Protein AF-A0A5M9PTC3-F1 (afdb_monomer_lite)

Organism: Lactococcus lactis subsp. hordniae (NCBI:txid203404)

Radius of gyration: 16.58 Å; chains: 1; bounding box: 35×38×56 Å

Foldseek 3Di:
DPDQFDQPVPWAFPFQQDDDPHRQWGWTDDRVHWIWIWGDQDDFKIWIATDAPVLLLCQLPQAAQLVSVVVRLVDQRTWMWGADPVVRGIDTGHLVRVCVVVVDRCSVSGDDRNHTGQAGPVVRGGSNVCSVVVCVVVVVNPVVVVVPPPPDDD

Structure (mmCIF, N/CA/C/O backbone):
data_AF-A0A5M9PTC3-F1
#
_entry.id   AF-A0A5M9PTC3-F1
#
loop_
_atom_site.group_PDB
_atom_site.id
_atom_site.type_symbol
_atom_site.label_atom_id
_atom_site.label_alt_id
_atom_site.label_comp_id
_atom_site.label_asym_id
_atom_site.label_entity_id
_atom_site.label_seq_id
_atom_site.pdbx_PDB_ins_code
_atom_site.Cartn_x
_atom_site.Cartn_y
_atom_s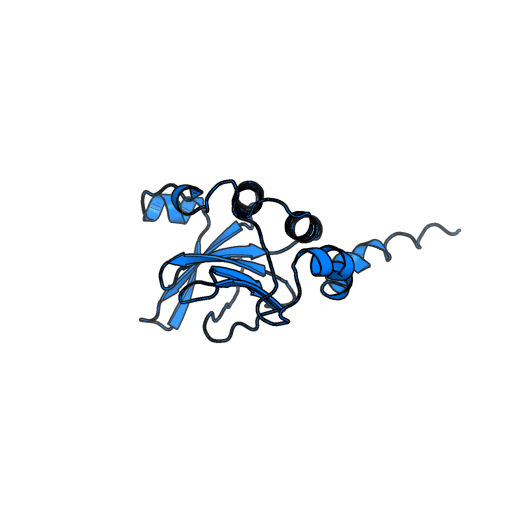ite.Cartn_z
_atom_site.occupancy
_atom_site.B_iso_or_equiv
_atom_site.auth_seq_id
_atom_site.auth_comp_id
_atom_site.auth_asym_id
_atom_site.auth_atom_id
_atom_site.pdbx_PDB_model_num
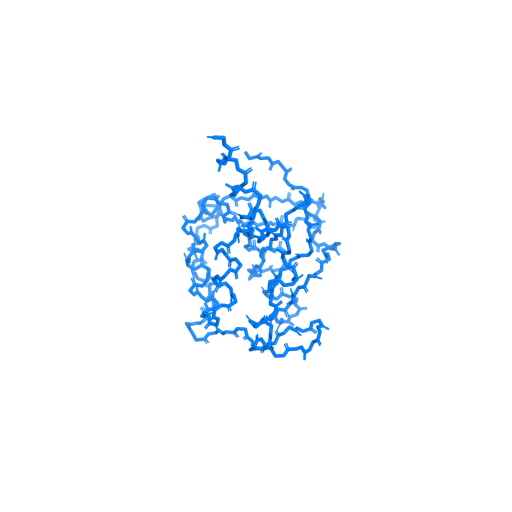ATOM 1 N N . MET A 1 1 ? -17.703 7.564 5.953 1.00 44.50 1 MET A N 1
ATOM 2 C CA . MET A 1 1 ? -16.942 6.801 4.938 1.00 44.50 1 MET A CA 1
ATOM 3 C C . MET A 1 1 ? -17.821 5.745 4.291 1.00 44.50 1 MET A C 1
ATOM 5 O O . MET A 1 1 ? -18.688 5.185 4.955 1.00 44.50 1 MET A O 1
ATOM 9 N N . LYS A 1 2 ? -17.624 5.494 2.993 1.00 47.81 2 LYS A N 1
ATOM 10 C CA . LYS A 1 2 ? -18.231 4.357 2.289 1.00 47.81 2 LYS A CA 1
ATOM 11 C C . LYS A 1 2 ? -17.619 3.080 2.883 1.00 47.81 2 LYS A C 1
ATOM 13 O O . LYS A 1 2 ? -16.400 3.023 3.002 1.00 47.81 2 LYS A O 1
ATOM 18 N N . ARG A 1 3 ? -18.431 2.103 3.301 1.00 56.81 3 ARG A N 1
ATOM 19 C CA . ARG A 1 3 ? -17.912 0.793 3.730 1.00 56.81 3 ARG A CA 1
ATOM 20 C C . ARG A 1 3 ? -17.303 0.122 2.502 1.00 56.81 3 ARG A C 1
ATOM 22 O O . ARG A 1 3 ? -18.049 -0.194 1.583 1.00 56.81 3 ARG A O 1
ATOM 29 N N . ILE A 1 4 ? -15.983 -0.019 2.477 1.00 64.50 4 ILE A N 1
ATOM 30 C CA . ILE A 1 4 ? -15.293 -0.867 1.505 1.00 64.50 4 ILE A CA 1
ATOM 31 C C . ILE A 1 4 ? -15.249 -2.254 2.137 1.00 64.50 4 ILE A C 1
ATOM 33 O O . ILE A 1 4 ? -14.829 -2.377 3.289 1.00 64.50 4 ILE A O 1
ATOM 37 N N . ASN A 1 5 ? -15.724 -3.276 1.426 1.00 70.50 5 ASN A N 1
ATOM 38 C CA . ASN A 1 5 ? -15.659 -4.643 1.929 1.00 70.50 5 ASN A CA 1
ATOM 39 C C . ASN A 1 5 ? -14.361 -5.299 1.449 1.00 70.50 5 ASN A C 1
ATOM 41 O O . ASN A 1 5 ? -14.271 -5.728 0.301 1.00 70.50 5 ASN A O 1
ATOM 45 N N . ILE A 1 6 ? -13.346 -5.326 2.311 1.00 75.69 6 ILE A N 1
ATOM 46 C CA . ILE A 1 6 ? -12.053 -5.952 2.020 1.00 75.69 6 ILE A CA 1
ATOM 47 C C . ILE A 1 6 ? -11.965 -7.234 2.833 1.00 75.69 6 ILE A C 1
ATOM 49 O O . ILE A 1 6 ? -11.950 -7.174 4.059 1.00 75.69 6 ILE A O 1
ATOM 53 N N . ASN A 1 7 ? -11.888 -8.374 2.152 1.00 76.44 7 ASN A N 1
ATOM 54 C CA . ASN A 1 7 ? -11.522 -9.641 2.770 1.00 76.44 7 ASN A CA 1
ATOM 55 C C . ASN A 1 7 ? -10.010 -9.834 2.600 1.00 76.44 7 ASN A C 1
ATOM 57 O O . ASN A 1 7 ? -9.561 -10.064 1.480 1.00 76.44 7 ASN A O 1
ATOM 61 N N . LEU A 1 8 ? -9.235 -9.693 3.683 1.00 75.38 8 LEU A N 1
ATOM 62 C CA . LEU A 1 8 ? -7.772 -9.800 3.622 1.00 75.38 8 LEU A CA 1
ATOM 63 C C . LEU A 1 8 ? -7.302 -11.209 3.221 1.00 75.38 8 LEU A C 1
ATOM 65 O O . LEU A 1 8 ? -6.260 -11.329 2.583 1.00 75.38 8 LEU A O 1
ATOM 69 N N . GLU A 1 9 ? -8.072 -12.253 3.542 1.00 74.56 9 GLU A N 1
ATOM 70 C CA . GLU A 1 9 ? -7.726 -13.652 3.238 1.00 74.56 9 GLU A CA 1
ATOM 71 C C . GLU A 1 9 ? -7.885 -13.993 1.748 1.00 74.56 9 GLU A C 1
ATOM 73 O O . GLU A 1 9 ? -7.210 -14.879 1.229 1.00 74.56 9 GLU A O 1
ATOM 78 N N . GLU A 1 10 ? -8.756 -13.270 1.043 1.00 79.44 10 GLU A N 1
ATOM 79 C CA . GLU A 1 10 ? -9.052 -13.473 -0.382 1.00 79.44 10 GLU A CA 1
ATOM 80 C C . GLU A 1 10 ? -8.413 -12.391 -1.268 1.00 79.44 10 GLU A C 1
ATOM 82 O O . GLU A 1 10 ? -8.803 -12.203 -2.424 1.00 79.44 10 GLU A O 1
ATOM 87 N N . LEU A 1 11 ? -7.441 -11.643 -0.733 1.00 86.44 11 LEU A N 1
ATOM 88 C CA . LEU A 1 11 ? -6.767 -10.596 -1.487 1.00 86.44 11 LEU A CA 1
ATOM 89 C C . LEU A 1 11 ? -5.947 -11.182 -2.635 1.00 86.44 11 LEU A C 1
ATOM 91 O O . LEU A 1 11 ? -4.932 -11.849 -2.459 1.00 86.44 11 LEU A O 1
ATOM 95 N N . ASP A 1 12 ? -6.361 -10.827 -3.842 1.00 91.12 12 ASP A N 1
ATOM 96 C CA . ASP A 1 12 ? -5.573 -11.026 -5.042 1.00 91.12 12 ASP A CA 1
ATOM 97 C C . ASP A 1 12 ? -4.467 -9.963 -5.128 1.00 91.12 12 ASP A C 1
ATOM 99 O O . ASP A 1 12 ? -4.742 -8.760 -5.172 1.00 91.12 12 ASP A O 1
ATOM 103 N N . TYR A 1 13 ? -3.214 -10.395 -5.241 1.00 94.25 13 TYR A N 1
ATOM 104 C CA . TYR A 1 13 ? -2.067 -9.497 -5.372 1.00 94.25 13 TYR A CA 1
ATOM 105 C C . TYR A 1 13 ? -1.766 -9.174 -6.842 1.00 94.25 13 TYR A C 1
ATOM 107 O O . TYR A 1 13 ? -1.813 -10.046 -7.714 1.00 94.25 13 TYR A O 1
ATOM 115 N N . LEU A 1 14 ? -1.463 -7.906 -7.124 1.00 96.00 14 LEU A N 1
ATOM 116 C CA . LEU A 1 14 ? -0.889 -7.466 -8.397 1.00 96.00 14 LEU A CA 1
ATOM 117 C C . LEU A 1 14 ? 0.640 -7.441 -8.324 1.00 96.00 14 LEU A C 1
ATOM 119 O O . LEU A 1 14 ? 1.292 -7.906 -9.251 1.00 96.00 14 LEU A O 1
ATOM 123 N N . PHE A 1 15 ? 1.174 -6.910 -7.224 1.00 96.31 15 PHE A N 1
ATOM 124 C CA . PHE A 1 15 ? 2.599 -6.877 -6.908 1.00 96.31 15 PHE A CA 1
ATOM 125 C C . PHE A 1 15 ? 2.785 -7.148 -5.426 1.00 96.31 15 PHE A C 1
ATOM 127 O O . PHE A 1 15 ? 1.994 -6.645 -4.629 1.00 96.31 15 PHE A O 1
ATOM 134 N N . ILE A 1 16 ? 3.847 -7.859 -5.067 1.00 96.31 16 ILE A N 1
ATOM 135 C CA . ILE A 1 16 ? 4.331 -7.937 -3.686 1.00 96.31 16 ILE A CA 1
ATOM 136 C C . ILE A 1 16 ? 5.788 -7.496 -3.707 1.00 96.31 16 ILE A C 1
ATOM 138 O O . ILE A 1 16 ? 6.592 -8.139 -4.376 1.00 96.31 16 ILE A O 1
ATOM 142 N N . PHE A 1 17 ? 6.113 -6.405 -3.018 1.00 94.12 17 PHE A N 1
ATOM 143 C CA . PHE A 1 17 ? 7.460 -5.837 -3.061 1.00 94.12 17 PHE A CA 1
ATOM 144 C C . PHE A 1 17 ? 8.335 -6.372 -1.931 1.00 94.12 17 PHE A C 1
ATOM 146 O O . PHE A 1 17 ? 9.467 -6.769 -2.180 1.00 94.12 17 PHE A O 1
ATOM 153 N N . ASP A 1 18 ? 7.777 -6.478 -0.724 1.00 88.88 18 ASP A N 1
ATOM 154 C CA . ASP A 1 18 ? 8.488 -6.991 0.445 1.00 88.88 18 ASP A CA 1
ATOM 155 C C . ASP A 1 18 ? 7.679 -8.080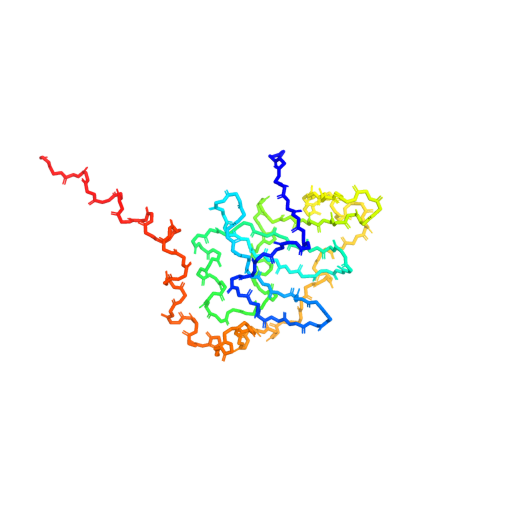 1.156 1.00 88.88 18 ASP A C 1
ATOM 157 O O . ASP A 1 18 ? 6.441 -8.088 1.140 1.00 88.88 18 ASP A O 1
ATOM 161 N N . TYR A 1 19 ? 8.383 -8.998 1.818 1.00 83.44 19 TYR A N 1
ATOM 162 C CA . TYR A 1 19 ? 7.789 -10.134 2.524 1.00 83.44 19 TYR A CA 1
ATOM 163 C C . TYR A 1 19 ? 8.504 -10.388 3.849 1.00 83.44 19 TYR A C 1
ATOM 165 O O . TYR A 1 19 ? 9.732 -10.336 3.908 1.00 83.44 19 TYR A O 1
ATOM 173 N N . TYR A 1 20 ? 7.735 -10.707 4.890 1.00 76.25 20 TYR A N 1
ATOM 174 C CA . TYR A 1 20 ? 8.250 -11.271 6.140 1.00 76.25 20 TYR A CA 1
ATOM 175 C C . TYR A 1 20 ? 7.673 -12.680 6.345 1.00 76.25 20 TYR A C 1
ATOM 177 O O . TYR A 1 20 ? 7.958 -13.572 5.554 1.00 76.25 20 TYR A O 1
ATOM 185 N N . ASP A 1 21 ? 6.806 -12.884 7.335 1.00 77.19 21 ASP A N 1
ATOM 186 C CA . ASP A 1 21 ? 5.919 -14.055 7.391 1.00 77.19 21 ASP A CA 1
ATOM 187 C C . ASP A 1 21 ? 4.680 -13.854 6.491 1.00 77.19 21 ASP A C 1
ATOM 189 O O . ASP A 1 21 ? 4.111 -14.810 5.960 1.00 77.19 21 ASP A O 1
ATOM 193 N N . TYR A 1 22 ? 4.312 -12.590 6.260 1.00 80.75 22 TYR A N 1
ATOM 194 C CA . TYR A 1 22 ? 3.213 -12.135 5.406 1.00 80.75 22 TYR A CA 1
ATOM 195 C C . TYR A 1 22 ? 3.710 -11.052 4.429 1.00 80.75 22 TYR A C 1
ATOM 197 O O . TYR A 1 22 ? 4.764 -10.455 4.687 1.00 80.75 22 TYR A O 1
ATOM 205 N N . PRO A 1 23 ? 2.982 -10.767 3.325 1.00 86.12 23 PRO A N 1
ATOM 206 C CA . PRO A 1 23 ? 3.293 -9.639 2.449 1.00 86.12 23 PRO A CA 1
ATOM 207 C C . PRO A 1 23 ? 3.380 -8.340 3.257 1.00 86.12 23 PRO A C 1
ATOM 209 O O . PRO A 1 23 ? 2.378 -7.891 3.819 1.00 86.12 23 PRO A O 1
ATOM 212 N N . LEU A 1 24 ? 4.576 -7.752 3.320 1.00 91.50 24 LEU A N 1
ATOM 213 C CA . LEU A 1 24 ? 4.837 -6.534 4.084 1.00 91.50 24 LEU A CA 1
ATOM 214 C C . LEU A 1 24 ? 4.359 -5.313 3.305 1.00 91.50 24 LEU A C 1
ATOM 216 O O . LEU A 1 24 ? 3.684 -4.458 3.861 1.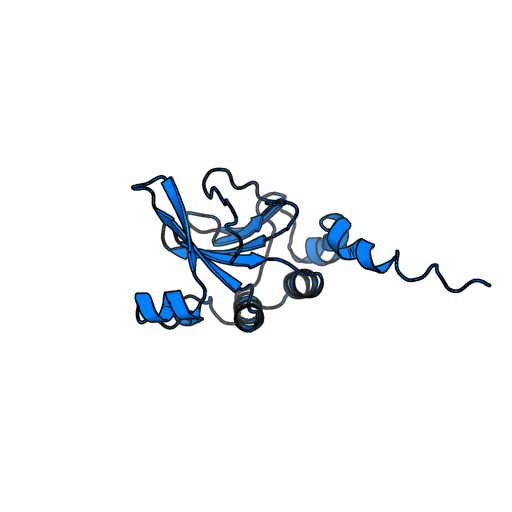00 91.50 24 LEU A O 1
ATOM 220 N N . SER A 1 25 ? 4.660 -5.246 2.011 1.00 94.75 25 SER A N 1
ATOM 221 C CA . SER A 1 25 ? 4.258 -4.142 1.144 1.00 94.75 25 SER A CA 1
ATOM 222 C C . SER A 1 25 ? 3.763 -4.695 -0.192 1.00 94.75 25 SER A C 1
ATOM 224 O O . SER A 1 25 ? 4.421 -5.514 -0.842 1.00 94.75 25 SER A O 1
ATOM 226 N N . PHE A 1 26 ? 2.554 -4.312 -0.604 1.00 96.06 26 PHE A N 1
ATOM 227 C CA . PHE A 1 26 ? 1.960 -4.865 -1.821 1.00 96.06 26 PHE A CA 1
ATOM 228 C C . PHE A 1 26 ? 0.913 -3.951 -2.450 1.00 96.06 26 PHE A C 1
ATOM 230 O O . PHE A 1 26 ? 0.315 -3.092 -1.802 1.00 96.06 26 PHE A O 1
ATOM 237 N N . ILE A 1 27 ? 0.654 -4.181 -3.738 1.00 96.94 27 ILE A N 1
ATOM 238 C CA . ILE A 1 27 ? -0.484 -3.607 -4.456 1.00 96.94 27 ILE A CA 1
ATOM 239 C C . ILE A 1 27 ? -1.448 -4.740 -4.779 1.00 96.94 27 ILE A C 1
ATOM 241 O O . ILE A 1 27 ? -1.076 -5.731 -5.405 1.00 96.94 27 ILE A O 1
ATOM 245 N N . SER A 1 28 ? -2.702 -4.583 -4.375 1.00 95.31 28 SER A N 1
ATOM 246 C CA . SER A 1 28 ? -3.777 -5.520 -4.717 1.00 95.31 28 SER A CA 1
ATOM 247 C C . SER A 1 28 ? -4.193 -5.398 -6.188 1.00 95.31 28 SER A C 1
ATOM 249 O O . SER A 1 28 ? -4.088 -4.329 -6.800 1.00 95.31 28 SER A O 1
ATOM 251 N N . LYS A 1 29 ? -4.752 -6.471 -6.761 1.00 94.06 29 LYS A N 1
ATOM 252 C CA . LYS A 1 29 ? -5.664 -6.328 -7.905 1.00 94.06 29 LYS A CA 1
ATOM 253 C C . LYS A 1 29 ? -6.873 -5.489 -7.475 1.00 94.06 29 LYS A C 1
ATOM 255 O O . LYS A 1 29 ? -7.091 -5.214 -6.300 1.00 94.06 29 LYS A O 1
ATOM 260 N N . LYS A 1 30 ? -7.677 -5.047 -8.442 1.00 92.31 30 LYS A N 1
ATOM 261 C CA . LYS A 1 30 ? -8.765 -4.105 -8.162 1.00 92.31 30 LYS A CA 1
ATOM 262 C C . LYS A 1 30 ? -9.771 -4.642 -7.142 1.00 92.31 30 LYS A C 1
ATOM 264 O O . LYS A 1 30 ? -10.441 -5.635 -7.406 1.00 92.31 30 LYS A O 1
ATOM 269 N N . ILE A 1 31 ? -9.989 -3.872 -6.082 1.00 90.19 31 ILE A N 1
ATOM 270 C CA . ILE A 1 31 ? -11.081 -4.046 -5.124 1.00 90.19 31 ILE A CA 1
ATOM 271 C C . ILE A 1 31 ? -12.110 -2.957 -5.412 1.00 90.19 31 ILE A C 1
ATOM 273 O O . ILE A 1 31 ? -11.776 -1.771 -5.465 1.00 90.19 31 ILE A O 1
ATOM 277 N N . GLU A 1 32 ? -13.353 -3.349 -5.695 1.00 88.88 32 GLU A N 1
ATOM 278 C CA . GLU A 1 32 ? -14.423 -2.418 -6.095 1.00 88.88 32 GLU A CA 1
ATOM 279 C C . GLU A 1 32 ? -13.986 -1.434 -7.212 1.00 88.88 32 GLU A C 1
ATOM 281 O O . GLU A 1 32 ? -14.348 -0.255 -7.232 1.00 88.88 32 GLU A O 1
ATOM 286 N N . GLY A 1 33 ? -13.161 -1.915 -8.151 1.00 89.94 33 GLY A N 1
ATOM 287 C CA . GLY A 1 33 ? -12.668 -1.144 -9.296 1.00 89.94 33 GLY A CA 1
ATOM 288 C C . GLY A 1 33 ? -11.442 -0.256 -9.037 1.00 89.94 33 GLY A C 1
ATOM 289 O O . GLY A 1 33 ? -11.012 0.433 -9.963 1.00 89.94 33 GLY A O 1
ATOM 290 N N . ASN A 1 34 ? -10.859 -0.275 -7.836 1.00 92.88 34 ASN A N 1
ATOM 291 C CA . ASN A 1 34 ? -9.708 0.555 -7.466 1.00 92.88 34 ASN A CA 1
ATOM 292 C C . ASN A 1 34 ? -8.509 -0.290 -7.042 1.00 92.88 34 ASN A C 1
ATOM 294 O O . ASN A 1 34 ? -8.680 -1.346 -6.446 1.00 92.88 34 ASN A O 1
ATOM 298 N N . TYR A 1 35 ? -7.303 0.198 -7.324 1.00 95.38 35 TYR A N 1
ATOM 299 C CA . TYR A 1 35 ? -6.078 -0.387 -6.786 1.00 95.38 35 TYR A CA 1
ATOM 300 C C . TYR A 1 35 ? -5.780 0.216 -5.419 1.00 95.38 35 TYR A C 1
ATOM 302 O O . TYR A 1 35 ? -6.015 1.410 -5.199 1.00 95.38 35 TYR A O 1
ATOM 310 N N . TYR A 1 36 ? -5.237 -0.608 -4.534 1.00 96.19 36 TYR A N 1
ATOM 311 C CA . TYR A 1 36 ? -4.836 -0.199 -3.198 1.00 96.19 36 TYR A CA 1
ATOM 312 C C . TYR A 1 36 ? -3.426 -0.684 -2.914 1.00 96.19 36 TYR A C 1
ATOM 314 O O . TYR A 1 36 ? -3.097 -1.828 -3.240 1.00 96.19 36 TYR A O 1
ATOM 322 N N . PHE A 1 37 ? -2.635 0.191 -2.305 1.00 97.31 37 PHE A N 1
ATOM 323 C CA . PHE A 1 37 ? -1.377 -0.167 -1.676 1.00 97.31 37 PHE A CA 1
ATOM 324 C C . PHE A 1 37 ? -1.632 -0.510 -0.215 1.00 97.31 37 PHE A C 1
ATOM 326 O O . PHE A 1 37 ? -2.410 0.175 0.455 1.00 97.31 37 PHE A O 1
ATOM 333 N N . PHE A 1 38 ? -0.971 -1.561 0.245 1.00 96.50 38 PHE A N 1
ATOM 334 C CA . PHE A 1 38 ? -1.020 -2.040 1.612 1.00 96.50 38 PHE A CA 1
ATOM 335 C C . PHE A 1 38 ? 0.387 -2.074 2.190 1.00 96.50 38 PHE A C 1
ATOM 337 O O . PHE A 1 38 ? 1.331 -2.453 1.494 1.00 96.50 38 PHE A O 1
ATOM 344 N N . TYR A 1 39 ? 0.496 -1.712 3.465 1.00 96.25 39 TYR A N 1
ATOM 345 C CA . TYR A 1 39 ? 1.718 -1.865 4.244 1.00 96.25 39 TYR A CA 1
ATOM 346 C C . TYR A 1 39 ? 1.392 -2.491 5.598 1.00 96.25 39 TYR A C 1
ATOM 348 O O . TYR A 1 39 ? 0.541 -1.977 6.320 1.00 96.25 39 TYR A O 1
ATOM 356 N N . PHE A 1 40 ? 2.012 -3.621 5.911 1.00 93.50 40 PHE A N 1
ATOM 357 C CA . PHE A 1 40 ? 1.769 -4.393 7.125 1.00 93.50 40 PHE A CA 1
ATOM 358 C C . PHE A 1 40 ? 2.243 -3.630 8.362 1.00 93.50 40 PHE A C 1
ATOM 360 O O . PHE A 1 40 ? 3.338 -3.072 8.375 1.00 93.50 40 PHE A O 1
ATOM 367 N N . ILE A 1 41 ? 1.406 -3.625 9.396 1.00 92.38 41 ILE A N 1
ATOM 368 C CA . ILE A 1 41 ? 1.713 -3.053 10.710 1.00 92.38 41 ILE A CA 1
ATOM 369 C C . ILE A 1 41 ? 1.974 -4.203 11.682 1.00 92.38 41 ILE A C 1
ATOM 371 O O . ILE A 1 41 ? 3.060 -4.321 12.243 1.00 92.38 41 ILE A O 1
ATOM 375 N N . ASP A 1 42 ? 0.978 -5.074 11.841 1.00 87.75 42 ASP A N 1
ATOM 376 C CA . ASP A 1 42 ? 1.034 -6.264 12.682 1.00 87.75 42 ASP A CA 1
ATOM 377 C C . ASP A 1 42 ? 0.008 -7.311 12.222 1.00 87.75 42 ASP A C 1
ATOM 379 O O . ASP A 1 42 ? -0.725 -7.088 11.261 1.00 87.75 42 ASP A O 1
ATOM 383 N N . TYR A 1 43 ? -0.008 -8.461 12.911 1.00 80.94 43 TYR A N 1
ATOM 384 C CA . TYR A 1 43 ? -0.817 -9.669 12.684 1.00 80.94 43 TYR A CA 1
ATOM 385 C C . TYR A 1 43 ? -1.998 -9.542 11.712 1.00 80.94 43 TYR A C 1
ATOM 387 O O . TYR A 1 43 ? -2.080 -10.300 10.749 1.00 80.94 43 TYR A O 1
ATOM 395 N N . SER A 1 44 ? -2.929 -8.631 11.989 1.00 85.56 44 SER A N 1
ATOM 396 C CA . SER A 1 44 ? -4.168 -8.458 11.230 1.00 85.56 44 SER A CA 1
ATOM 397 C C . SER A 1 44 ? -4.413 -7.014 10.795 1.00 85.56 44 SER A C 1
ATOM 399 O O . SER A 1 44 ? -5.543 -6.662 10.445 1.00 85.56 44 SER A O 1
ATOM 401 N N . THR A 1 45 ? -3.377 -6.180 10.824 1.00 91.25 45 THR A N 1
ATOM 402 C CA . THR A 1 45 ? -3.484 -4.733 10.665 1.00 91.25 45 THR A CA 1
ATOM 403 C C . THR A 1 45 ? -2.553 -4.238 9.565 1.00 91.25 45 THR A C 1
ATOM 405 O O . THR A 1 45 ? -1.361 -4.546 9.538 1.00 91.25 45 THR A O 1
ATOM 408 N N . TYR A 1 46 ? -3.093 -3.424 8.662 1.00 94.75 46 TYR A N 1
ATOM 409 C CA . TYR A 1 46 ? -2.338 -2.798 7.580 1.00 94.75 46 TYR A CA 1
ATOM 410 C C . TYR A 1 46 ? -2.657 -1.309 7.497 1.00 94.75 46 TYR A C 1
ATOM 412 O O . TYR A 1 46 ? -3.789 -0.887 7.730 1.00 94.75 46 TYR A O 1
ATOM 420 N N . PHE A 1 47 ? -1.698 -0.512 7.040 1.00 96.81 47 PHE A N 1
ATOM 421 C CA . PHE A 1 47 ? -2.036 0.715 6.339 1.00 96.81 47 PHE A CA 1
ATOM 422 C C . PHE A 1 47 ? -2.612 0.376 4.969 1.00 96.81 47 PHE A C 1
ATOM 424 O O . PHE A 1 47 ? -2.144 -0.540 4.292 1.00 96.81 47 PHE A O 1
ATOM 431 N N . ILE A 1 48 ? -3.600 1.150 4.536 1.00 96.38 48 ILE A N 1
ATOM 432 C CA . ILE A 1 48 ? -4.214 1.039 3.221 1.00 96.38 48 ILE A CA 1
ATOM 433 C C . ILE A 1 48 ? -4.327 2.417 2.567 1.00 96.38 48 ILE A C 1
ATOM 435 O O . ILE A 1 48 ? -4.841 3.371 3.152 1.00 96.38 48 ILE A O 1
ATOM 439 N N . LYS A 1 49 ? -3.890 2.507 1.308 1.00 97.31 49 LYS A N 1
ATOM 440 C CA . LYS A 1 49 ? -4.011 3.700 0.463 1.00 97.31 49 LYS A CA 1
ATOM 441 C C . LYS A 1 49 ? -4.704 3.350 -0.840 1.00 97.31 49 LYS A C 1
ATOM 443 O O . LYS A 1 49 ? -4.213 2.513 -1.597 1.00 97.31 49 LYS A O 1
ATOM 448 N N . ARG A 1 50 ? -5.800 4.037 -1.172 1.00 95.69 50 ARG A N 1
ATOM 449 C CA . ARG A 1 50 ? -6.336 3.982 -2.540 1.00 95.69 50 ARG A CA 1
ATOM 450 C C . ARG A 1 50 ? -5.366 4.686 -3.485 1.00 95.69 50 ARG A C 1
ATOM 452 O O . ARG A 1 50 ? -4.996 5.832 -3.252 1.00 95.69 50 ARG A O 1
ATOM 459 N N . LEU A 1 51 ? -4.980 4.025 -4.570 1.00 95.94 51 LEU A N 1
ATOM 460 C CA . LEU A 1 51 ? -3.963 4.549 -5.475 1.00 95.94 51 LEU A CA 1
ATOM 461 C C . LEU A 1 51 ? -4.552 5.467 -6.549 1.00 95.94 51 LEU A C 1
ATOM 463 O O . LEU A 1 51 ? -5.418 5.078 -7.338 1.00 95.94 51 LEU A O 1
ATOM 467 N N . SER A 1 52 ? -4.037 6.693 -6.599 1.00 94.94 52 SER A N 1
ATOM 468 C CA . SER A 1 52 ? -4.201 7.640 -7.699 1.00 94.94 52 SER A CA 1
ATOM 469 C C . SER A 1 52 ? -3.053 7.531 -8.713 1.00 94.94 52 SER A C 1
ATOM 471 O O . SER A 1 52 ? -2.073 6.822 -8.501 1.00 94.94 52 SER A O 1
ATOM 473 N N . ILE A 1 53 ? -3.138 8.284 -9.819 1.00 93.69 53 ILE A N 1
ATOM 474 C CA . ILE A 1 53 ? -2.034 8.391 -10.794 1.00 93.69 53 ILE A CA 1
ATOM 475 C C . ILE A 1 53 ? -0.740 8.852 -10.108 1.00 93.69 53 ILE A C 1
ATOM 477 O O . ILE A 1 53 ? 0.324 8.319 -10.405 1.00 93.69 53 ILE A O 1
ATOM 481 N N . LYS A 1 54 ? -0.829 9.846 -9.210 1.00 93.88 54 LYS A N 1
ATOM 482 C CA . LYS A 1 54 ? 0.344 10.403 -8.523 1.00 93.88 54 LYS A CA 1
ATOM 483 C C . LYS A 1 54 ? 0.990 9.364 -7.614 1.00 93.88 54 LYS A C 1
ATOM 485 O O . LYS A 1 54 ? 2.205 9.234 -7.641 1.00 93.88 54 LYS A O 1
ATOM 490 N N . ASP A 1 55 ? 0.171 8.605 -6.891 1.00 95.69 55 ASP A N 1
ATOM 491 C CA . ASP A 1 55 ? 0.639 7.580 -5.954 1.00 95.69 55 ASP A CA 1
ATOM 492 C C . ASP A 1 55 ? 1.350 6.442 -6.693 1.00 95.69 55 ASP A C 1
ATOM 494 O O . ASP A 1 55 ? 2.425 6.013 -6.291 1.00 95.69 55 ASP A O 1
ATOM 498 N N . ILE A 1 56 ? 0.791 5.999 -7.827 1.00 95.19 56 ILE A N 1
ATOM 499 C CA . ILE A 1 56 ? 1.439 4.996 -8.681 1.00 95.19 56 ILE A CA 1
ATOM 500 C C . ILE A 1 56 ? 2.780 5.535 -9.186 1.00 95.19 56 ILE A C 1
ATOM 502 O O . ILE A 1 56 ? 3.793 4.855 -9.066 1.00 95.19 56 ILE A O 1
ATOM 506 N N . SER A 1 57 ? 2.823 6.759 -9.720 1.00 93.44 57 SER A N 1
ATOM 507 C CA . SER A 1 57 ? 4.092 7.337 -10.171 1.00 93.44 57 SER A CA 1
ATOM 508 C C . SER A 1 57 ? 5.115 7.454 -9.039 1.00 93.44 57 SER A C 1
ATOM 510 O O . SER A 1 57 ? 6.274 7.150 -9.280 1.00 93.44 57 SER A O 1
ATOM 512 N N . LEU A 1 58 ? 4.695 7.833 -7.828 1.00 95.19 58 LEU A N 1
ATOM 513 C CA . LEU A 1 58 ? 5.562 7.929 -6.650 1.00 95.19 58 LEU A CA 1
ATOM 514 C C . LEU A 1 58 ? 6.152 6.571 -6.243 1.00 95.19 58 LEU A C 1
ATOM 516 O O . LEU A 1 58 ? 7.339 6.483 -5.943 1.00 95.19 58 LEU A O 1
ATOM 520 N N . ILE A 1 59 ? 5.343 5.509 -6.254 1.00 95.62 59 ILE A N 1
ATOM 521 C CA . ILE A 1 59 ? 5.817 4.152 -5.959 1.00 95.62 59 ILE A CA 1
ATOM 522 C C . ILE A 1 59 ? 6.907 3.753 -6.961 1.00 95.62 59 ILE A C 1
ATOM 524 O O . ILE A 1 59 ? 7.998 3.341 -6.576 1.00 95.62 59 ILE A O 1
ATOM 528 N N . PHE A 1 60 ? 6.655 3.942 -8.258 1.00 95.25 60 PHE A N 1
ATOM 529 C CA . PHE A 1 60 ? 7.550 3.488 -9.325 1.00 95.25 60 PHE A CA 1
ATOM 530 C C . PHE A 1 60 ? 8.693 4.470 -9.670 1.00 95.25 60 PHE A C 1
ATOM 532 O O . PHE A 1 60 ? 9.321 4.336 -10.722 1.00 95.25 60 PHE A O 1
ATOM 539 N N . THR A 1 61 ? 9.035 5.429 -8.796 1.00 89.62 61 THR A N 1
ATOM 540 C CA . THR A 1 61 ? 10.217 6.303 -8.969 1.00 89.62 61 THR A CA 1
ATOM 541 C C . THR A 1 61 ? 11.498 5.814 -8.282 1.00 89.62 61 THR A C 1
ATOM 543 O O . THR A 1 61 ? 12.535 6.433 -8.502 1.00 89.62 61 THR A O 1
ATOM 546 N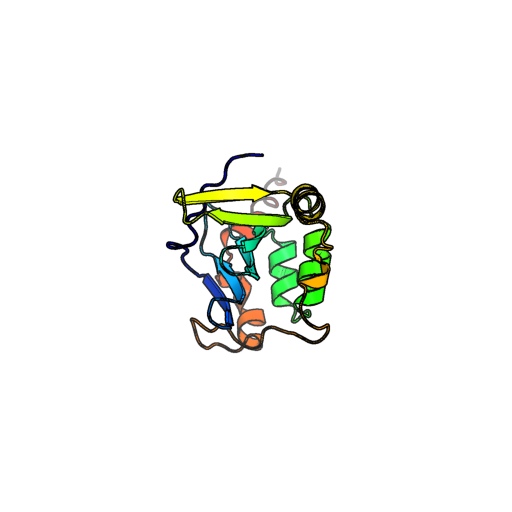 N . ASP A 1 62 ? 11.495 4.659 -7.596 1.00 84.38 62 ASP A N 1
ATOM 547 C CA . ASP A 1 62 ? 12.596 4.193 -6.706 1.00 84.38 62 ASP A CA 1
ATOM 548 C C . ASP A 1 62 ? 12.796 5.098 -5.478 1.00 84.38 62 ASP A C 1
ATOM 550 O O . ASP A 1 62 ? 13.904 5.364 -5.007 1.00 84.38 62 ASP A O 1
ATOM 554 N N . THR A 1 63 ? 11.673 5.605 -4.981 1.00 91.12 63 THR A N 1
ATOM 555 C CA . THR A 1 63 ? 11.586 6.352 -3.731 1.00 91.12 63 THR A CA 1
ATOM 556 C C . THR A 1 63 ? 11.648 5.372 -2.553 1.00 91.12 63 THR A C 1
ATOM 558 O O . THR A 1 63 ? 11.030 4.311 -2.646 1.00 91.12 63 THR A O 1
ATOM 561 N N . PRO A 1 64 ? 12.348 5.696 -1.449 1.00 94.81 64 PRO A N 1
ATOM 562 C CA . PRO A 1 64 ? 12.307 4.869 -0.248 1.00 94.81 64 PRO A CA 1
ATOM 563 C C . PRO A 1 64 ? 10.883 4.641 0.264 1.00 94.81 64 PRO A C 1
ATOM 565 O O . PRO A 1 64 ? 10.056 5.557 0.260 1.00 94.81 64 PRO A O 1
ATOM 568 N N . THR A 1 65 ? 10.604 3.431 0.746 1.00 94.88 65 THR A N 1
ATOM 569 C CA . THR A 1 65 ? 9.291 3.006 1.246 1.00 94.88 65 THR A CA 1
ATOM 570 C C . THR A 1 65 ? 8.799 3.922 2.360 1.00 94.88 65 THR A C 1
ATOM 572 O O . THR A 1 65 ? 7.630 4.304 2.367 1.00 94.88 65 THR A O 1
ATOM 575 N N . ARG A 1 66 ? 9.698 4.363 3.250 1.00 95.94 66 ARG A N 1
ATOM 576 C CA . ARG A 1 66 ? 9.379 5.348 4.290 1.00 95.94 66 ARG A CA 1
ATOM 577 C C . ARG A 1 66 ? 8.812 6.639 3.698 1.00 95.94 66 ARG A C 1
ATOM 579 O O . ARG A 1 66 ? 7.731 7.062 4.090 1.00 95.94 66 ARG A O 1
ATOM 586 N N . THR A 1 67 ? 9.498 7.223 2.719 1.00 96.12 67 THR A N 1
ATOM 587 C CA . THR A 1 67 ? 9.059 8.457 2.054 1.00 96.12 67 THR A CA 1
ATOM 588 C C . THR A 1 67 ? 7.723 8.266 1.328 1.00 96.12 67 THR A C 1
ATOM 590 O O . THR A 1 67 ? 6.890 9.166 1.332 1.00 96.12 67 THR A O 1
ATOM 593 N N . ILE A 1 68 ? 7.470 7.087 0.745 1.00 96.94 68 ILE A N 1
ATOM 594 C CA . ILE A 1 68 ? 6.159 6.763 0.156 1.00 96.94 68 ILE A CA 1
ATOM 595 C C . ILE A 1 68 ? 5.054 6.828 1.226 1.00 96.94 68 ILE A C 1
ATOM 597 O O . ILE A 1 68 ? 4.008 7.434 0.990 1.00 96.94 68 ILE A O 1
ATOM 601 N N . LEU A 1 69 ? 5.280 6.236 2.404 1.00 97.25 69 LEU A N 1
ATOM 602 C CA . LEU A 1 69 ? 4.311 6.248 3.505 1.00 97.25 69 LEU A CA 1
ATOM 603 C C . LEU A 1 69 ? 4.119 7.646 4.111 1.00 97.25 6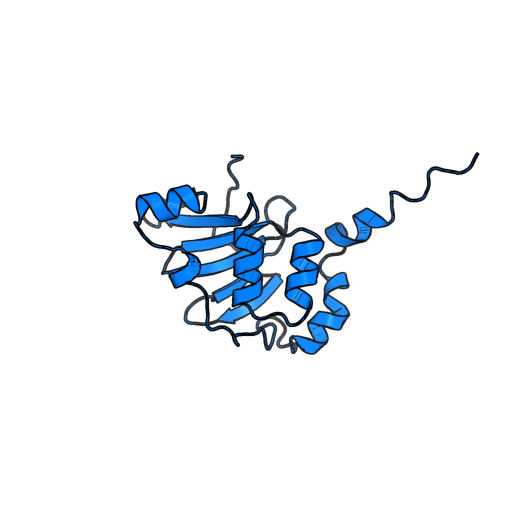9 LEU A C 1
ATOM 605 O O . LEU A 1 69 ? 2.990 8.013 4.429 1.00 97.25 69 LEU A O 1
ATOM 609 N N . GLU A 1 70 ? 5.184 8.441 4.227 1.00 96.44 70 GLU A N 1
ATOM 610 C CA . GLU A 1 70 ? 5.120 9.839 4.678 1.00 96.44 70 GLU A CA 1
ATOM 611 C C . GLU A 1 70 ? 4.261 10.695 3.735 1.00 96.44 70 GLU A C 1
ATOM 613 O O . GLU A 1 70 ? 3.393 11.434 4.196 1.00 96.44 70 GLU A O 1
ATOM 618 N N . GLU A 1 71 ? 4.414 10.537 2.418 1.00 96.44 71 GLU A N 1
ATOM 619 C CA . GLU A 1 71 ? 3.557 11.205 1.431 1.00 96.44 71 GLU A CA 1
ATOM 620 C C . GLU A 1 71 ? 2.104 10.707 1.498 1.00 96.44 71 GLU A C 1
ATOM 622 O O . GLU A 1 71 ? 1.155 11.494 1.414 1.00 96.44 71 GLU A O 1
ATOM 627 N N . PHE A 1 72 ? 1.893 9.401 1.696 1.00 97.62 72 PHE A N 1
ATOM 628 C CA . PHE A 1 72 ? 0.547 8.849 1.854 1.00 97.62 72 PHE A CA 1
ATOM 629 C C . PHE A 1 72 ? -0.144 9.362 3.111 1.00 97.62 72 PHE A C 1
ATOM 631 O O . PHE A 1 72 ? -1.323 9.702 3.033 1.00 97.62 72 PHE A O 1
ATOM 638 N N . LYS A 1 73 ? 0.577 9.505 4.228 1.00 95.50 73 LYS A N 1
ATOM 639 C CA . LYS A 1 73 ? 0.059 10.046 5.493 1.00 95.50 73 LYS A CA 1
ATOM 640 C C . LYS A 1 73 ? -0.595 11.421 5.337 1.00 95.50 73 LYS A C 1
ATOM 642 O O . LYS A 1 73 ? -1.524 11.739 6.075 1.00 95.50 73 LYS A O 1
ATOM 647 N N . LEU A 1 74 ? -0.161 12.221 4.363 1.00 94.50 74 LEU A N 1
ATOM 648 C CA . LEU A 1 74 ? -0.737 13.539 4.078 1.00 94.50 74 LEU A CA 1
ATOM 649 C C . LEU A 1 74 ? -2.092 13.477 3.345 1.00 94.50 74 LEU A C 1
ATOM 651 O O . LEU A 1 74 ? -2.729 14.512 3.145 1.00 94.50 74 LEU A O 1
ATOM 655 N N . SER A 1 75 ? -2.535 12.291 2.921 1.00 94.31 75 SER A N 1
ATOM 656 C CA . SER A 1 75 ? -3.757 12.088 2.139 1.00 94.31 75 SER A CA 1
ATOM 657 C C . SER A 1 75 ? -4.919 11.580 2.997 1.00 94.31 75 SER A C 1
ATOM 659 O O . SER A 1 75 ? -4.773 10.637 3.766 1.00 94.31 75 SER A O 1
ATOM 661 N N . GLU A 1 76 ? -6.121 12.130 2.792 1.00 90.88 76 GLU A N 1
ATOM 662 C CA . GLU A 1 76 ? -7.338 11.741 3.536 1.00 90.88 76 GLU A CA 1
ATOM 663 C C . GLU A 1 76 ? -7.772 10.277 3.321 1.00 90.88 76 GLU A C 1
ATOM 665 O O . GLU A 1 76 ? -8.554 9.725 4.092 1.00 90.88 76 GLU A O 1
ATOM 670 N N . ASP A 1 77 ? -7.314 9.643 2.242 1.00 91.69 77 ASP A N 1
ATOM 671 C CA . ASP A 1 77 ? -7.629 8.258 1.895 1.00 91.69 77 ASP A CA 1
ATOM 672 C C . ASP A 1 77 ? -6.537 7.258 2.313 1.00 91.69 77 ASP A C 1
ATOM 674 O O . ASP A 1 77 ? -6.626 6.081 1.949 1.00 91.69 77 ASP A O 1
ATOM 678 N N . PHE A 1 78 ? -5.554 7.698 3.106 1.00 96.88 78 PHE A N 1
ATOM 679 C CA . PHE A 1 78 ? -4.650 6.825 3.849 1.00 96.88 78 PHE A CA 1
ATOM 680 C C . PHE A 1 78 ? -5.270 6.449 5.193 1.00 96.88 78 PHE A C 1
ATOM 682 O O . PHE A 1 78 ? -5.606 7.306 6.007 1.00 96.88 78 PHE A O 1
ATOM 689 N N . ASN A 1 79 ? -5.487 5.155 5.397 1.00 96.19 79 ASN A N 1
ATOM 690 C CA . ASN A 1 79 ? -6.254 4.630 6.521 1.00 96.19 79 ASN A CA 1
ATOM 691 C C . ASN A 1 79 ? -5.564 3.404 7.116 1.00 96.19 79 ASN A C 1
ATOM 693 O O . ASN A 1 79 ? -4.663 2.833 6.506 1.00 96.19 79 ASN A O 1
ATOM 697 N N . VAL A 1 80 ? -6.036 2.971 8.280 1.00 95.44 80 VAL A N 1
ATOM 698 C CA . VAL A 1 80 ? -5.708 1.670 8.860 1.00 95.44 80 VAL A CA 1
ATOM 699 C C . VAL A 1 80 ? -6.860 0.711 8.598 1.00 95.44 80 VAL A C 1
ATOM 701 O O . VAL A 1 80 ? -8.030 1.061 8.769 1.00 95.44 80 VAL A O 1
ATOM 704 N N . ILE A 1 81 ? -6.528 -0.499 8.169 1.00 93.00 81 ILE A N 1
ATOM 705 C CA . ILE A 1 81 ? -7.454 -1.614 8.044 1.00 93.00 81 ILE A CA 1
ATOM 706 C C . ILE A 1 81 ? -7.079 -2.693 9.056 1.00 93.00 81 ILE A C 1
ATOM 708 O O . ILE A 1 81 ? -5.932 -3.122 9.113 1.00 93.00 81 ILE A O 1
ATOM 712 N N . GLU A 1 82 ? -8.054 -3.120 9.849 1.00 90.31 82 GLU A N 1
ATOM 713 C CA . GLU A 1 82 ? -7.904 -4.139 10.886 1.00 90.31 82 GLU A CA 1
ATOM 714 C C . GLU A 1 82 ? -8.896 -5.270 10.614 1.00 90.31 82 GLU A C 1
ATOM 716 O O . GLU A 1 82 ? -10.102 -5.034 10.492 1.00 90.31 82 GLU A O 1
ATOM 721 N N . TYR A 1 83 ? -8.401 -6.501 10.520 1.00 85.12 83 TYR A N 1
ATOM 722 C CA . TYR A 1 83 ? -9.236 -7.689 10.408 1.00 85.12 83 TYR A CA 1
ATOM 723 C C . TYR A 1 83 ? -9.411 -8.359 11.767 1.00 85.12 83 TYR A C 1
ATOM 725 O O . TYR A 1 83 ? -8.457 -8.801 12.399 1.00 85.12 83 TYR A O 1
ATOM 733 N N . SER A 1 84 ? -10.656 -8.479 12.218 1.00 81.56 84 SER A N 1
ATOM 734 C CA . SER A 1 84 ? -10.968 -9.202 13.442 1.00 81.56 84 SER A CA 1
ATOM 735 C C . SER A 1 84 ? -11.339 -10.642 13.118 1.00 81.56 84 SER A C 1
ATOM 737 O O . SER A 1 84 ? -12.455 -10.936 12.690 1.00 81.56 84 SER A O 1
ATOM 739 N N . THR A 1 85 ? -10.420 -11.559 13.410 1.00 73.56 85 THR A N 1
ATOM 740 C CA . THR A 1 85 ? -10.629 -13.012 13.268 1.00 73.56 85 THR A CA 1
ATOM 741 C C . THR A 1 85 ? -11.802 -13.521 14.111 1.00 73.56 85 THR A C 1
ATOM 743 O O . THR A 1 85 ? -12.463 -14.485 13.747 1.00 73.56 85 THR A O 1
ATOM 746 N N . SER A 1 86 ? -12.108 -12.852 15.228 1.00 76.69 86 SER A N 1
ATOM 747 C CA . SER A 1 86 ? -13.194 -13.239 16.138 1.00 76.69 86 SER A CA 1
ATOM 748 C C . SER A 1 86 ? -14.601 -13.081 15.553 1.00 76.69 86 SER A C 1
ATOM 750 O O . SER A 1 86 ? -15.535 -13.738 16.012 1.00 76.69 86 SER A O 1
ATOM 752 N N . ASN A 1 87 ? -14.778 -12.183 14.583 1.00 72.94 87 ASN A N 1
ATOM 753 C CA . ASN A 1 87 ? -16.083 -11.879 13.999 1.00 72.94 87 ASN A CA 1
ATOM 754 C C . ASN A 1 87 ? -16.058 -11.797 12.466 1.00 72.94 87 ASN A C 1
ATOM 756 O O . ASN A 1 87 ? -17.071 -11.391 11.893 1.00 72.94 87 ASN A O 1
ATOM 760 N N . GLU A 1 88 ? -14.932 -12.177 11.850 1.00 76.31 88 GLU A N 1
ATOM 761 C CA . GLU A 1 88 ? -14.671 -12.186 10.404 1.00 76.31 88 GLU A CA 1
ATOM 762 C C . GLU A 1 88 ? -15.031 -10.847 9.742 1.00 76.31 88 GLU A C 1
ATOM 764 O O . GLU A 1 88 ? -15.626 -10.788 8.663 1.00 76.31 88 GLU A O 1
ATOM 769 N N . LYS A 1 89 ? -14.725 -9.732 10.422 1.00 79.94 89 LYS A N 1
ATOM 770 C CA . LYS A 1 89 ? -14.989 -8.386 9.904 1.00 79.94 89 LYS A CA 1
ATOM 771 C C . LYS A 1 89 ? -13.735 -7.561 9.800 1.00 79.94 89 LYS A C 1
ATOM 773 O O . LYS A 1 89 ? -12.859 -7.572 10.659 1.00 79.94 89 LYS A O 1
ATOM 778 N N . THR A 1 90 ? -13.773 -6.736 8.772 1.00 84.69 90 THR A N 1
ATOM 779 C CA . THR A 1 90 ? -12.777 -5.725 8.495 1.00 84.69 90 THR A CA 1
ATOM 780 C C . THR A 1 90 ? -13.280 -4.365 8.954 1.00 84.69 90 THR A C 1
ATOM 782 O O . THR A 1 90 ? -14.379 -3.928 8.592 1.00 84.69 90 THR A O 1
ATOM 785 N N . PHE A 1 91 ? -12.458 -3.687 9.740 1.00 88.69 91 PHE A N 1
ATOM 786 C CA . PHE A 1 91 ? -12.680 -2.335 10.223 1.00 88.69 91 PHE A CA 1
ATOM 787 C C . PHE A 1 91 ? -11.706 -1.401 9.521 1.00 88.69 91 PHE A C 1
ATOM 789 O O . PHE A 1 91 ? -10.533 -1.723 9.368 1.00 88.69 91 PHE A O 1
ATOM 796 N N . ILE A 1 92 ? -12.201 -0.251 9.072 1.00 91.38 92 ILE A N 1
ATOM 797 C CA . ILE A 1 92 ? -11.370 0.789 8.466 1.00 91.38 92 ILE A CA 1
ATOM 798 C C . ILE A 1 92 ? -11.454 2.006 9.371 1.00 91.38 92 ILE A C 1
ATOM 800 O O . ILE A 1 92 ? -12.556 2.496 9.630 1.00 91.38 92 ILE A O 1
ATOM 804 N N . LYS A 1 93 ? -10.294 2.468 9.826 1.00 92.94 93 LYS A N 1
ATOM 805 C CA . LYS A 1 93 ? -10.122 3.632 10.692 1.00 92.94 93 LYS A CA 1
ATOM 806 C C . LYS A 1 93 ? -9.267 4.658 9.966 1.00 92.94 93 LYS A C 1
ATOM 808 O O . LYS A 1 93 ? -8.332 4.301 9.249 1.00 92.94 93 LYS A O 1
ATOM 813 N N . THR A 1 94 ? -9.562 5.931 10.161 1.00 95.19 94 THR A N 1
ATOM 814 C CA . THR A 1 94 ? -8.617 6.990 9.795 1.00 95.19 94 THR A CA 1
ATOM 815 C C . THR A 1 94 ? -7.355 6.882 10.651 1.00 95.19 94 THR A C 1
ATOM 817 O O . THR A 1 94 ? -7.383 6.297 11.736 1.00 95.19 94 THR A O 1
ATOM 820 N N . ILE A 1 95 ? -6.248 7.473 10.193 1.00 95.31 95 ILE A N 1
ATOM 821 C CA . ILE A 1 95 ? -5.015 7.530 10.993 1.00 95.31 95 ILE A CA 1
ATOM 822 C C . ILE A 1 95 ? -5.279 8.160 12.366 1.00 95.31 95 ILE A C 1
ATOM 824 O O . ILE A 1 95 ? -4.901 7.589 13.380 1.00 95.31 95 ILE A O 1
ATOM 828 N N . ALA A 1 96 ? -6.003 9.282 12.409 1.00 94.56 96 ALA A N 1
ATOM 829 C CA . ALA A 1 96 ? -6.296 9.986 13.656 1.00 94.56 96 ALA A CA 1
ATOM 830 C C . ALA A 1 96 ? -7.132 9.150 14.643 1.00 94.56 96 ALA A C 1
ATOM 832 O O . ALA A 1 96 ? -6.891 9.206 15.846 1.00 94.56 96 ALA A O 1
ATOM 833 N N . GLU A 1 97 ? -8.108 8.376 14.153 1.00 95.12 97 GLU A N 1
ATOM 834 C CA . GLU A 1 97 ? -8.877 7.448 14.995 1.00 95.12 97 GLU A CA 1
ATOM 835 C C . GLU A 1 97 ? -7.975 6.350 15.565 1.00 95.12 97 GLU A C 1
ATOM 837 O O . GLU A 1 97 ? -8.032 6.076 16.760 1.00 95.12 97 GLU A O 1
ATOM 842 N N . TYR A 1 98 ? -7.110 5.766 14.733 1.00 94.44 98 TYR A N 1
ATOM 843 C CA . TYR A 1 98 ? -6.190 4.718 15.163 1.00 94.44 98 TYR A CA 1
ATOM 844 C C . TYR A 1 98 ? -5.185 5.217 16.213 1.00 94.44 98 TYR A C 1
ATOM 846 O O . TYR A 1 98 ? -5.084 4.620 17.280 1.00 94.44 98 TYR A O 1
ATOM 854 N N . GLU A 1 99 ? -4.503 6.341 15.963 1.00 95.25 99 GLU A N 1
ATOM 855 C CA . GLU A 1 99 ? -3.529 6.917 16.905 1.00 95.25 99 GLU A CA 1
ATOM 856 C C . GLU A 1 99 ? -4.166 7.270 18.255 1.00 95.25 99 GLU A C 1
ATOM 858 O O . GLU A 1 99 ? -3.551 7.079 19.305 1.00 95.25 99 GLU A O 1
ATOM 863 N N . LEU A 1 100 ? -5.413 7.758 18.242 1.00 96.19 100 LEU A N 1
ATOM 864 C CA . LEU A 1 100 ? -6.161 8.062 19.460 1.00 96.19 100 LEU A CA 1
ATOM 865 C C . LEU A 1 100 ? -6.525 6.793 20.244 1.00 96.19 100 LEU A C 1
ATOM 867 O O . LEU A 1 100 ? -6.447 6.793 21.471 1.00 96.19 100 LEU A O 1
ATOM 871 N N . GLU A 1 101 ? -6.943 5.730 19.553 1.00 94.38 101 GLU A N 1
ATOM 872 C CA . GLU A 1 101 ? -7.324 4.456 20.171 1.00 94.38 101 GLU A CA 1
ATOM 873 C C . GLU A 1 101 ? -6.124 3.709 20.761 1.00 94.38 101 GLU A C 1
ATOM 875 O O . GLU A 1 101 ? -6.230 3.152 21.856 1.00 94.38 101 GLU A O 1
ATOM 880 N N . THR A 1 102 ? -4.988 3.693 20.059 1.00 92.00 102 THR A N 1
ATOM 881 C CA . THR A 1 102 ? -3.798 2.938 20.481 1.00 92.00 102 THR A CA 1
ATOM 882 C C . THR A 1 102 ? -2.807 3.768 21.293 1.00 92.00 102 THR A C 1
ATOM 884 O O . THR A 1 102 ? -1.917 3.200 21.926 1.00 92.00 102 THR A O 1
ATOM 887 N N . ASN A 1 103 ? -2.954 5.098 21.306 1.00 94.19 103 ASN A N 1
ATOM 888 C CA . ASN A 1 103 ? -1.988 6.035 21.880 1.00 94.19 103 ASN A CA 1
ATOM 889 C C . ASN A 1 103 ? -0.568 5.802 21.319 1.00 94.19 103 ASN A C 1
ATOM 891 O O . ASN A 1 103 ? 0.407 5.696 22.065 1.00 94.19 103 ASN A O 1
ATOM 895 N N . THR A 1 104 ? -0.468 5.682 19.993 1.00 92.50 104 THR A N 1
ATOM 896 C CA . THR A 1 104 ? 0.777 5.422 19.247 1.00 92.50 104 THR A CA 1
ATOM 897 C C . THR A 1 104 ? 0.903 6.413 18.098 1.00 92.50 104 THR A C 1
ATOM 899 O O . THR A 1 104 ? -0.110 6.769 17.505 1.00 92.50 104 THR A O 1
ATOM 902 N N . ASN A 1 105 ? 2.122 6.834 17.754 1.00 93.69 105 ASN A N 1
ATOM 903 C CA . ASN A 1 105 ? 2.370 7.563 16.509 1.00 93.69 105 ASN A CA 1
ATOM 904 C C . ASN A 1 105 ? 2.559 6.559 15.367 1.00 93.69 105 ASN A C 1
ATOM 906 O O . ASN A 1 105 ? 3.430 5.694 15.448 1.00 93.69 105 ASN A O 1
ATOM 910 N N . ILE A 1 106 ? 1.790 6.681 14.282 1.00 93.94 106 ILE A N 1
ATOM 911 C CA . ILE A 1 106 ? 1.890 5.721 13.175 1.00 93.94 106 ILE A CA 1
ATOM 912 C C . ILE A 1 106 ? 3.265 5.687 12.491 1.00 93.94 106 ILE A C 1
ATOM 914 O O . ILE A 1 106 ? 3.613 4.684 11.873 1.00 93.94 106 ILE A O 1
ATOM 918 N N . GLU A 1 107 ? 4.056 6.758 12.598 1.00 94.69 107 GLU A N 1
ATOM 919 C CA . GLU A 1 107 ? 5.410 6.819 12.031 1.00 94.69 107 GLU A CA 1
ATOM 920 C C . GLU A 1 107 ? 6.382 5.852 12.716 1.00 94.69 107 GLU A C 1
ATOM 922 O O . GLU A 1 107 ? 7.420 5.528 12.141 1.00 94.69 107 GLU A O 1
ATOM 927 N N . GLU A 1 108 ? 6.047 5.362 13.914 1.00 93.62 108 GLU A N 1
ATOM 928 C CA . GLU A 1 108 ? 6.811 4.319 14.607 1.00 93.62 108 GLU A CA 1
ATOM 929 C C . GLU A 1 108 ? 6.754 2.970 13.871 1.00 93.62 108 GLU A C 1
ATOM 931 O O . GLU A 1 108 ? 7.631 2.133 14.065 1.00 93.62 108 GLU A O 1
ATOM 936 N N . PHE A 1 109 ? 5.760 2.765 12.997 1.00 93.94 109 PHE A N 1
ATOM 937 C CA . PHE A 1 109 ? 5.637 1.566 12.160 1.00 93.94 109 PHE A CA 1
ATOM 938 C C . PHE A 1 109 ? 6.302 1.713 10.786 1.00 93.94 109 PHE A C 1
ATOM 940 O O . PHE A 1 109 ? 6.325 0.761 10.003 1.00 93.94 109 PHE A O 1
ATOM 947 N N . PHE A 1 110 ? 6.794 2.905 10.440 1.00 94.94 110 PHE A N 1
ATOM 948 C CA . PHE A 1 110 ? 7.410 3.130 9.136 1.00 94.94 110 PHE A CA 1
ATOM 949 C C . PHE A 1 110 ? 8.792 2.469 9.084 1.00 94.94 110 PHE A C 1
ATOM 951 O O . PHE A 1 110 ? 9.497 2.455 10.095 1.00 94.94 110 PHE A O 1
ATOM 958 N N . PRO A 1 111 ? 9.205 1.941 7.917 1.00 92.81 111 PRO A N 1
ATOM 959 C CA . PRO A 1 111 ? 10.499 1.291 7.788 1.00 92.81 111 PRO A CA 1
ATOM 960 C C . PRO A 1 111 ? 11.644 2.307 7.884 1.00 92.81 111 PRO A C 1
ATOM 962 O O . PRO A 1 111 ? 11.437 3.530 7.891 1.00 92.81 111 PRO A O 1
ATOM 965 N N . ASP A 1 112 ? 12.865 1.777 7.915 1.00 89.75 112 ASP A N 1
ATOM 966 C CA . ASP A 1 112 ? 14.095 2.563 7.865 1.00 89.75 112 ASP A CA 1
ATOM 967 C C . ASP A 1 112 ? 14.169 3.435 6.600 1.00 89.75 112 ASP A C 1
ATOM 969 O O . ASP A 1 112 ? 13.623 3.101 5.543 1.00 89.75 112 ASP A O 1
ATOM 973 N N . GLU A 1 113 ? 14.889 4.556 6.702 1.00 84.25 113 GLU A N 1
ATOM 974 C CA . GLU A 1 113 ? 14.948 5.604 5.670 1.00 84.25 113 GLU A CA 1
ATOM 975 C C . GLU A 1 113 ? 15.488 5.128 4.312 1.00 84.25 113 GLU A C 1
ATOM 977 O O . GLU A 1 113 ? 15.174 5.724 3.284 1.00 84.25 113 GLU A O 1
ATOM 982 N N . GLU A 1 114 ? 16.279 4.053 4.287 1.00 86.62 114 GLU A N 1
ATOM 983 C CA . GLU A 1 114 ? 16.908 3.530 3.067 1.00 86.62 114 GLU A CA 1
ATOM 984 C C . GLU A 1 114 ? 16.158 2.342 2.444 1.00 86.62 114 GLU A C 1
ATOM 986 O O . GLU A 1 114 ? 16.532 1.889 1.360 1.00 86.62 114 GLU A O 1
ATOM 991 N N . SER A 1 115 ? 15.098 1.839 3.090 1.00 89.75 115 SER A N 1
ATOM 992 C CA . SER A 1 115 ? 14.336 0.693 2.585 1.00 89.75 115 SER A CA 1
ATOM 993 C C . SER A 1 115 ? 13.674 1.031 1.248 1.00 89.75 115 SER A C 1
ATOM 995 O O . SER A 1 115 ? 12.967 2.032 1.130 1.00 89.75 115 SER A O 1
ATOM 997 N N . LYS A 1 116 ? 13.907 0.197 0.232 1.00 92.06 116 LYS A N 1
ATOM 998 C CA . LYS A 1 116 ? 13.401 0.356 -1.134 1.00 92.06 116 LYS A CA 1
ATOM 999 C C . LYS A 1 116 ? 12.926 -0.981 -1.679 1.00 92.06 116 LYS A C 1
ATOM 1001 O O . LYS A 1 116 ? 13.423 -2.027 -1.279 1.00 92.06 116 LYS A O 1
ATOM 1006 N N . PHE A 1 117 ? 12.027 -0.922 -2.655 1.00 94.38 117 PHE A N 1
ATOM 1007 C CA . PHE A 1 117 ? 11.572 -2.106 -3.373 1.00 94.38 117 PHE A CA 1
ATOM 1008 C C . PHE A 1 117 ? 12.661 -2.622 -4.318 1.00 94.38 117 PHE A C 1
ATOM 1010 O O . PHE A 1 117 ? 13.122 -1.900 -5.204 1.00 94.38 117 PHE A O 1
ATOM 1017 N N . GLU A 1 118 ? 13.044 -3.887 -4.158 1.00 94.25 118 GLU A N 1
ATOM 1018 C CA . GLU A 1 118 ? 14.095 -4.516 -4.968 1.00 94.25 118 GLU A CA 1
ATOM 1019 C C . GLU A 1 118 ? 13.532 -5.360 -6.116 1.00 94.25 118 GLU A C 1
ATOM 1021 O O . GLU A 1 118 ? 14.047 -5.316 -7.238 1.00 94.25 118 GLU A O 1
ATOM 1026 N N . GLU A 1 119 ? 12.444 -6.095 -5.875 1.00 94.81 119 GLU A N 1
ATOM 1027 C CA . GLU A 1 119 ? 11.784 -6.958 -6.857 1.00 94.81 119 GLU A CA 1
ATOM 1028 C C . GLU A 1 119 ? 10.271 -7.058 -6.621 1.00 94.81 119 GLU A C 1
ATOM 1030 O O . GLU A 1 119 ? 9.773 -6.747 -5.546 1.00 94.81 119 GLU A O 1
ATOM 1035 N N . ASP A 1 120 ? 9.522 -7.493 -7.636 1.00 95.75 120 ASP A N 1
ATOM 1036 C CA . ASP A 1 120 ? 8.195 -8.074 -7.418 1.00 95.75 120 ASP A CA 1
ATOM 1037 C C . ASP A 1 120 ? 8.335 -9.574 -7.177 1.00 95.75 120 ASP A C 1
ATOM 1039 O O . ASP A 1 120 ? 8.768 -10.322 -8.056 1.00 95.75 120 ASP A O 1
ATOM 1043 N N . LEU A 1 121 ? 7.900 -10.023 -6.009 1.00 94.81 121 LEU A N 1
ATOM 1044 C CA . LEU A 1 121 ? 8.017 -11.402 -5.556 1.00 94.81 121 LEU A CA 1
ATOM 1045 C C . LEU A 1 121 ? 7.074 -12.365 -6.287 1.00 94.81 121 LEU A C 1
ATOM 1047 O O . LEU A 1 121 ? 7.334 -13.572 -6.299 1.00 94.81 121 LEU A O 1
ATOM 1051 N N . ILE A 1 122 ? 6.013 -11.858 -6.928 1.00 93.19 122 ILE A N 1
ATOM 1052 C CA . ILE A 1 122 ? 5.100 -12.676 -7.738 1.00 93.19 122 ILE A CA 1
ATOM 1053 C C . ILE A 1 122 ? 5.767 -13.044 -9.064 1.00 93.19 122 ILE A C 1
ATOM 1055 O O . ILE A 1 122 ? 5.875 -14.222 -9.406 1.00 93.19 122 ILE A O 1
ATOM 1059 N N . SER A 1 123 ? 6.208 -12.043 -9.831 1.00 93.62 123 SER A N 1
ATOM 1060 C CA . SER A 1 123 ? 6.801 -12.251 -11.157 1.00 93.62 123 SER A CA 1
ATOM 1061 C C . SER A 1 123 ? 8.315 -12.472 -11.146 1.00 93.62 123 SER A C 1
ATOM 1063 O O . SER A 1 123 ? 8.873 -12.828 -12.187 1.00 93.62 123 SER A O 1
ATOM 1065 N N . ARG A 1 124 ? 8.977 -12.271 -9.998 1.00 94.94 124 ARG A N 1
ATOM 1066 C CA . ARG A 1 124 ? 10.443 -12.288 -9.818 1.00 94.94 124 ARG A CA 1
ATOM 1067 C C . ARG A 1 124 ? 11.176 -11.309 -10.728 1.00 94.94 124 ARG A C 1
ATOM 1069 O O . ARG A 1 124 ? 12.301 -11.552 -11.163 1.00 94.94 124 ARG A O 1
ATOM 1076 N N . LYS A 1 125 ? 10.513 -10.202 -11.063 1.00 95.12 125 LYS A N 1
ATOM 1077 C CA . LYS A 1 125 ? 11.102 -9.136 -11.869 1.00 95.12 125 LYS A CA 1
ATOM 1078 C C . LYS A 1 125 ? 11.759 -8.105 -10.955 1.00 95.12 125 LYS A C 1
ATOM 1080 O O . LYS A 1 125 ? 11.085 -7.618 -10.049 1.00 95.12 125 LYS A O 1
ATOM 1085 N N . PRO A 1 126 ? 13.008 -7.698 -11.237 1.00 96.25 126 PRO A N 1
ATOM 1086 C CA . PRO A 1 126 ? 13.634 -6.577 -10.553 1.00 96.25 126 PRO A CA 1
ATOM 1087 C C . PRO A 1 126 ? 12.772 -5.323 -10.649 1.00 96.25 126 PRO A C 1
ATOM 1089 O O . PRO A 1 126 ? 12.252 -4.999 -11.725 1.00 96.25 126 PRO A O 1
ATOM 1092 N N . PHE A 1 127 ? 12.682 -4.580 -9.551 1.00 95.12 127 PHE A N 1
ATOM 1093 C CA . PHE A 1 127 ? 11.884 -3.367 -9.474 1.00 95.12 127 PHE A CA 1
ATOM 1094 C C . PHE A 1 127 ? 12.314 -2.355 -10.535 1.00 95.12 127 PHE A C 1
ATOM 1096 O O . PHE A 1 127 ? 11.467 -1.749 -11.184 1.00 95.12 127 PHE A O 1
ATOM 1103 N N . LEU A 1 128 ? 13.617 -2.269 -10.829 1.00 94.00 128 LEU A N 1
ATOM 1104 C CA . LEU A 1 128 ? 14.154 -1.418 -11.893 1.00 94.00 128 LEU A CA 1
ATOM 1105 C C . LEU A 1 128 ? 13.469 -1.637 -13.256 1.00 94.00 128 LEU A C 1
ATOM 1107 O O . LEU A 1 128 ? 13.172 -0.663 -13.938 1.00 94.00 128 LEU A O 1
ATOM 1111 N N . LEU A 1 129 ? 13.158 -2.885 -13.626 1.00 94.25 129 LEU A N 1
ATOM 1112 C CA . LEU A 1 129 ? 12.448 -3.196 -14.875 1.00 94.25 129 LEU A CA 1
ATOM 1113 C C . LEU A 1 129 ? 10.943 -2.918 -14.769 1.00 94.25 129 LEU A C 1
ATOM 1115 O O . LEU A 1 129 ? 10.294 -2.534 -15.747 1.00 94.25 129 LEU A O 1
ATOM 1119 N N . LEU A 1 130 ? 10.365 -3.100 -13.581 1.00 93.50 130 LEU A N 1
ATOM 1120 C CA . LEU A 1 130 ? 8.965 -2.758 -13.334 1.00 93.50 130 LEU A CA 1
ATOM 1121 C C . LEU A 1 130 ? 8.738 -1.254 -13.470 1.00 93.50 130 LEU A C 1
ATOM 1123 O O . LEU A 1 130 ? 7.750 -0.850 -14.070 1.00 93.50 130 LEU A O 1
ATOM 1127 N N . LYS A 1 131 ? 9.675 -0.415 -13.016 1.00 92.81 131 LYS A N 1
ATOM 1128 C CA . LYS A 1 131 ? 9.607 1.047 -13.181 1.00 92.81 131 LYS A CA 1
ATOM 1129 C C . LYS A 1 131 ? 9.501 1.493 -14.639 1.00 92.81 131 LYS A C 1
ATOM 1131 O O . LYS A 1 131 ? 8.937 2.546 -14.918 1.00 92.81 131 LYS A O 1
ATOM 1136 N N . GLU A 1 132 ? 10.034 0.713 -15.572 1.00 91.25 132 GLU A N 1
ATOM 1137 C CA . GLU A 1 132 ? 9.978 1.031 -17.002 1.00 91.25 132 GLU A CA 1
ATOM 1138 C C . GLU A 1 132 ? 8.648 0.609 -17.640 1.00 91.25 132 GLU A C 1
ATOM 1140 O O . GLU A 1 132 ? 8.222 1.191 -18.635 1.00 91.25 132 GLU A O 1
ATOM 1145 N N . SER A 1 133 ? 7.963 -0.374 -17.049 1.00 92.25 133 SER A N 1
ATOM 1146 C CA . SER A 1 133 ? 6.786 -1.031 -17.631 1.00 92.25 133 SER A CA 1
ATOM 1147 C C . SER A 1 133 ? 5.516 -0.926 -16.780 1.00 92.25 133 SER A C 1
ATOM 1149 O O . SER A 1 133 ? 4.458 -1.386 -17.206 1.00 92.25 133 SER A O 1
ATOM 1151 N N . TYR A 1 134 ? 5.559 -0.269 -15.612 1.00 92.25 134 TYR A N 1
ATOM 1152 C CA . TYR A 1 134 ? 4.435 -0.236 -14.664 1.00 92.25 134 TYR A CA 1
ATOM 1153 C C . TYR A 1 134 ? 3.149 0.304 -15.296 1.00 92.25 134 TYR A C 1
ATOM 1155 O O . TYR A 1 134 ? 2.047 -0.096 -14.926 1.00 92.25 134 TYR A O 1
ATOM 1163 N N . THR A 1 135 ? 3.273 1.194 -16.282 1.00 91.81 135 THR A N 1
ATOM 1164 C CA . THR A 1 135 ? 2.123 1.802 -16.956 1.00 91.81 135 THR A CA 1
ATOM 1165 C C . THR A 1 135 ? 1.213 0.783 -17.650 1.00 91.81 135 THR A C 1
ATOM 1167 O O . THR A 1 135 ? 0.002 1.004 -17.728 1.00 91.81 135 THR A O 1
ATOM 1170 N N . GLU A 1 136 ? 1.758 -0.363 -18.068 1.00 92.31 136 GLU A N 1
ATOM 1171 C CA . GLU A 1 136 ? 1.013 -1.464 -18.689 1.00 92.31 136 GLU A CA 1
ATOM 1172 C C . GLU A 1 136 ? 0.052 -2.150 -17.708 1.00 92.31 136 GLU A C 1
ATOM 1174 O O . GLU A 1 136 ? -0.980 -2.682 -18.118 1.00 92.31 136 GLU A O 1
ATOM 1179 N N . PHE A 1 137 ? 0.347 -2.089 -16.406 1.00 92.81 137 PHE A N 1
ATOM 1180 C CA . PHE A 1 137 ? -0.440 -2.721 -15.343 1.00 92.81 137 PHE A CA 1
ATOM 1181 C C . PHE A 1 137 ? -1.574 -1.831 -14.820 1.00 92.81 137 PHE A C 1
ATOM 1183 O O . PHE A 1 137 ? -2.529 -2.327 -14.218 1.00 92.81 137 PHE A O 1
ATOM 1190 N N . PHE A 1 138 ? -1.509 -0.521 -15.088 1.00 93.44 138 PHE A N 1
ATOM 1191 C CA . PHE A 1 138 ? -2.499 0.464 -14.638 1.00 93.44 138 PHE A CA 1
ATOM 1192 C C . PHE A 1 138 ? -3.162 1.240 -15.793 1.00 93.44 138 PHE A C 1
ATOM 1194 O O . PHE A 1 138 ? -3.326 2.466 -15.698 1.00 93.44 138 PHE A O 1
ATOM 1201 N N . PRO A 1 139 ? -3.605 0.575 -16.879 1.00 88.75 139 PRO A N 1
ATOM 1202 C CA . PRO A 1 139 ? -4.086 1.266 -18.070 1.00 88.75 139 PRO A CA 1
ATOM 1203 C C . PRO A 1 139 ? -5.307 2.142 -17.774 1.00 88.75 139 PRO A C 1
ATOM 1205 O O . PRO A 1 139 ? -5.416 3.234 -18.314 1.00 88.75 139 PRO A O 1
ATOM 1208 N N . ASP A 1 140 ? -6.201 1.734 -16.874 1.00 86.75 140 ASP A N 1
ATOM 1209 C CA . ASP A 1 140 ? -7.452 2.464 -16.612 1.00 86.75 140 ASP A CA 1
ATOM 1210 C C . ASP A 1 140 ? -7.271 3.721 -15.758 1.00 86.75 140 ASP A C 1
ATOM 1212 O O . ASP A 1 140 ? -8.092 4.642 -15.806 1.00 86.75 140 ASP A O 1
ATOM 1216 N N . ILE A 1 141 ? -6.205 3.760 -14.959 1.00 84.38 141 ILE A N 1
ATOM 1217 C CA . ILE A 1 141 ? -5.854 4.938 -14.169 1.00 84.38 141 ILE A CA 1
ATOM 1218 C C . ILE A 1 141 ? -5.067 5.922 -15.041 1.00 84.38 141 ILE A C 1
ATOM 1220 O O . ILE A 1 141 ? -5.309 7.125 -14.967 1.00 84.38 141 ILE A O 1
ATOM 1224 N N . LEU A 1 142 ? -4.205 5.425 -15.932 1.00 82.06 142 LEU A N 1
ATOM 1225 C CA . LEU A 1 142 ? -3.326 6.258 -16.756 1.00 82.06 142 LEU A CA 1
ATOM 1226 C C . LEU A 1 142 ? -3.979 6.747 -18.063 1.00 82.06 142 LEU A C 1
ATOM 1228 O O . LEU A 1 142 ? -3.810 7.913 -18.426 1.00 82.06 142 LEU A O 1
ATOM 1232 N N . LYS A 1 143 ? -4.808 5.931 -18.732 1.00 68.50 143 LYS A N 1
ATOM 1233 C CA . LYS A 1 143 ? -5.516 6.315 -19.974 1.00 68.50 143 LYS A CA 1
ATOM 1234 C C . LYS A 1 143 ? -6.621 7.347 -19.766 1.00 68.50 143 LYS A C 1
ATOM 1236 O O . LYS A 1 143 ? -7.005 8.024 -20.718 1.00 68.50 143 LYS A O 1
ATOM 1241 N N . LYS A 1 144 ? -7.104 7.557 -18.535 1.00 55.62 144 LYS A N 1
ATOM 1242 C CA . LYS A 1 144 ? -8.090 8.615 -18.228 1.00 55.62 144 LYS A CA 1
ATOM 1243 C C . LYS A 1 144 ? -7.614 10.036 -18.580 1.00 55.62 144 LYS A C 1
ATOM 1245 O O . LYS A 1 144 ? -8.439 10.945 -18.597 1.00 55.62 144 LYS A O 1
ATOM 1250 N N . ARG A 1 145 ? -6.329 10.243 -18.903 1.00 47.25 145 ARG A N 1
ATOM 1251 C CA . ARG A 1 145 ? -5.813 11.510 -19.451 1.00 47.25 145 ARG A CA 1
ATOM 1252 C C . ARG A 1 145 ? -5.999 11.694 -20.961 1.00 47.25 145 ARG A C 1
ATOM 1254 O O . ARG A 1 145 ? -5.967 12.836 -21.406 1.00 47.25 145 ARG A O 1
ATOM 1261 N N . GLU A 1 146 ? -6.193 10.639 -21.751 1.00 45.69 146 GLU A N 1
ATOM 1262 C CA . GLU A 1 146 ? -6.252 10.776 -23.219 1.00 45.69 146 GLU A CA 1
ATOM 1263 C C . GLU A 1 146 ? -7.649 11.149 -23.742 1.00 45.69 146 GLU A C 1
ATOM 1265 O O . GLU A 1 146 ? -7.762 11.810 -24.769 1.00 45.69 146 GLU A O 1
ATOM 1270 N N . CYS A 1 147 ? -8.722 10.836 -23.008 1.00 37.81 147 CYS A N 1
ATOM 1271 C CA . CYS A 1 147 ? -10.097 11.158 -23.428 1.00 37.81 147 CYS A CA 1
ATOM 1272 C C . CYS A 1 147 ? -10.562 12.600 -23.134 1.00 37.81 147 CYS A C 1
ATOM 1274 O O . CYS A 1 147 ? -11.709 12.927 -23.424 1.00 37.81 147 CYS A O 1
ATOM 1276 N N . SER A 1 148 ? -9.720 13.480 -22.580 1.00 42.59 148 SER A N 1
ATOM 1277 C CA . SER A 1 148 ? -10.081 14.886 -22.304 1.00 42.59 148 SER A CA 1
ATOM 1278 C C . SER A 1 148 ? -9.451 15.908 -23.262 1.00 42.59 148 SER A C 1
ATOM 1280 O O . SER A 1 148 ? -9.567 17.111 -23.035 1.00 42.59 148 SER A O 1
ATOM 1282 N N . LYS A 1 149 ? -8.822 15.464 -24.362 1.00 42.72 149 LYS A N 1
ATOM 1283 C CA . LYS A 1 149 ? -8.234 16.340 -25.400 1.00 42.72 149 LYS A CA 1
ATOM 1284 C C . LYS A 1 149 ? -8.831 16.165 -26.807 1.00 42.72 149 LYS A C 1
ATOM 1286 O O . LYS A 1 149 ? -8.138 16.386 -27.793 1.00 42.72 149 LYS A O 1
ATOM 1291 N N . SER A 1 150 ? -10.112 15.814 -26.927 1.00 44.12 150 SER A N 1
ATOM 1292 C CA . SER A 1 150 ? -10.795 15.707 -28.233 1.00 44.12 150 SER A CA 1
ATOM 1293 C C . SER A 1 150 ? -12.139 16.443 -28.304 1.00 44.12 150 SER A C 1
ATOM 1295 O O . SER A 1 150 ? -13.063 16.002 -28.980 1.00 44.12 150 SER A O 1
ATOM 1297 N N . SER A 1 151 ? -12.256 17.600 -27.649 1.00 45.81 151 SER A N 1
ATOM 1298 C CA . SER A 1 151 ? -13.425 18.477 -27.804 1.00 45.81 151 SER A CA 1
ATOM 1299 C C . SER A 1 151 ? -13.043 19.956 -27.881 1.00 45.81 151 SER A C 1
ATOM 1301 O O . SER A 1 151 ? -13.536 20.765 -27.107 1.00 45.81 151 SER A O 1
ATOM 1303 N N . PHE A 1 152 ? -12.159 20.307 -28.815 1.00 46.91 152 PHE A N 1
ATOM 1304 C CA . PHE A 1 152 ? -12.134 21.637 -29.434 1.00 46.91 152 PHE A CA 1
ATOM 1305 C C . PHE A 1 152 ? -11.790 21.455 -30.909 1.00 46.91 152 PHE A C 1
ATOM 1307 O O . PHE A 1 152 ? -10.631 21.372 -31.303 1.00 46.91 152 PHE A O 1
ATOM 1314 N N . GLY A 1 153 ? -12.845 21.306 -31.697 1.00 46.22 153 GLY A N 1
ATOM 1315 C CA . GLY A 1 153 ? -12.806 21.170 -33.141 1.00 46.22 153 GLY A CA 1
ATOM 1316 C C . GLY A 1 153 ? -14.161 21.561 -33.704 1.00 46.22 153 GLY A C 1
ATOM 1317 O O . GLY A 1 153 ? -14.898 20.685 -34.142 1.00 46.22 153 GLY A O 1
ATOM 1318 N N . VAL A 1 154 ? -14.483 22.855 -33.613 1.00 39.56 154 VAL A N 1
ATOM 1319 C CA . VAL A 1 154 ? -15.313 23.608 -34.568 1.00 39.56 154 VAL A CA 1
ATOM 1320 C C . VAL A 1 154 ? -14.753 25.022 -34.623 1.00 39.56 154 VAL A C 1
ATOM 1322 O O . VAL A 1 154 ? -14.568 25.599 -33.527 1.00 39.56 154 VAL A O 1
#

pLDDT: mean 86.75, std 14.53, range [37.81, 97.62]

Secondary structure (DSSP, 8-state):
-------GGG--EEEEEEESSSEEEEEESPBTTB-EEEEEEETTEEEEEE--HHHHHHHTTT--HHHHHHHHHTSTTEEEEEEETTTTEEEEEEHHHHHHHHT--GGGGSPPTT----EETTTTEEHHHHHHHGGGT-HHHHGGGGGGS-----

Sequence (154 aa):
MKRININLEELDYLFIFDYYDYPLSFISKKIEGNYYFFYFIDYSTYFIKRLSIKDISLIFTDTPTRTILEEFKLSEDFNVIEYSTSNEKTFIKTIAEYELETNTNIEEFFPDEESKFEEDLISRKPFLLLKESYTEFFPDILKKRECSKSSFGV